Protein AF-A0A9E4W1B2-F1 (afdb_monomer_lite)

Secondary structure (DSSP, 8-state):
-HHHHHHHHHHHHTSTT----HHHHHHHTT----HHHHHHHHHHHHH-GGGGTTTGGGT--HHHHHS-HHHHHHHHHHHTT--HHHHHHHTT--HHHHHHHHHHHHHTTSB-TTSSSBPTTGGGGGSTTTT--EEEEETTEEEEE-

Radius of gyration: 14.54 Å; chains: 1; bounding box: 32×33×38 Å

pLDDT: mean 90.85, std 4.3, range [73.25, 96.31]

Foldseek 3Di:
DLVQLLVVLLVQVVPQFFLAASCQSCVLVVHDPDLVSLVVNLVVCVVPVVSCVSVCVQPDGSLQRSDDLLLLQLLVCQVVPHDNVVSCVRSVHDPVCSVSSVVSCCVSQQDPPPDSHGGVPNVSQVPRCRSHWDWDDDDSHTGTGD

Structure (mmCIF, N/CA/C/O backbone):
data_AF-A0A9E4W1B2-F1
#
_entry.id   AF-A0A9E4W1B2-F1
#
loop_
_atom_site.group_PDB
_atom_site.id
_atom_site.type_symbol
_atom_site.label_atom_id
_atom_site.label_alt_id
_atom_site.label_comp_id
_atom_site.label_asym_id
_atom_site.label_entity_id
_atom_site.label_seq_id
_atom_site.pdbx_PDB_ins_code
_atom_site.Cartn_x
_atom_site.Cartn_y
_atom_site.Cartn_z
_atom_site.occupancy
_atom_site.B_iso_or_equiv
_atom_site.auth_seq_id
_atom_site.auth_comp_id
_atom_site.auth_asym_id
_atom_site.auth_atom_id
_atom_site.pdbx_PDB_model_num
ATOM 1 N N . MET A 1 1 ? 7.958 -0.587 17.935 1.00 83.69 1 MET A N 1
ATOM 2 C CA . MET A 1 1 ? 7.883 -0.205 16.507 1.00 83.69 1 MET A CA 1
ATOM 3 C C . MET A 1 1 ? 6.728 -0.919 15.826 1.00 83.69 1 MET A C 1
ATOM 5 O O . MET A 1 1 ? 5.710 -0.280 15.626 1.00 83.69 1 MET A O 1
ATOM 9 N N . LEU A 1 2 ? 6.828 -2.226 15.538 1.00 88.81 2 LEU A N 1
ATOM 10 C CA . LEU A 1 2 ? 5.730 -2.993 14.923 1.00 88.81 2 LEU A CA 1
ATOM 11 C C . LEU A 1 2 ? 4.425 -2.900 15.735 1.00 88.81 2 LEU A C 1
ATOM 13 O O . LEU A 1 2 ? 3.384 -2.540 15.193 1.00 88.81 2 LEU A O 1
ATOM 17 N N . ASP A 1 3 ? 4.506 -3.158 17.044 1.00 90.81 3 ASP A N 1
ATOM 18 C CA . ASP A 1 3 ? 3.344 -3.138 17.942 1.00 90.81 3 ASP A CA 1
ATOM 19 C C . ASP A 1 3 ? 2.691 -1.754 18.042 1.00 90.81 3 ASP A C 1
ATOM 21 O O . ASP A 1 3 ? 1.469 -1.662 18.132 1.00 90.81 3 ASP A O 1
ATOM 25 N N . ASP A 1 4 ? 3.483 -0.679 17.969 1.00 92.44 4 ASP A N 1
ATOM 26 C CA . ASP A 1 4 ? 2.977 0.698 18.038 1.00 92.44 4 ASP A CA 1
ATOM 27 C C . ASP A 1 4 ? 2.147 1.037 16.791 1.00 92.44 4 ASP A C 1
ATOM 29 O O . ASP A 1 4 ? 1.059 1.605 16.894 1.00 92.44 4 ASP A O 1
ATOM 33 N N . VAL A 1 5 ? 2.623 0.624 15.610 1.00 95.31 5 VAL A N 1
ATOM 34 C CA . VAL A 1 5 ? 1.900 0.810 14.343 1.00 95.31 5 VAL A CA 1
ATOM 35 C C . VAL A 1 5 ? 0.629 -0.036 14.318 1.00 95.31 5 VAL A C 1
ATOM 37 O O . VAL A 1 5 ? -0.425 0.455 13.920 1.00 95.31 5 VAL A O 1
ATOM 40 N N . LEU A 1 6 ? 0.696 -1.288 14.780 1.00 94.56 6 LEU A N 1
ATOM 41 C CA . LEU A 1 6 ? -0.478 -2.160 14.870 1.00 94.56 6 LEU A CA 1
ATOM 42 C C . LEU A 1 6 ? -1.527 -1.601 15.834 1.00 94.56 6 LEU A C 1
ATOM 44 O O . LEU A 1 6 ? -2.706 -1.587 15.492 1.00 94.56 6 LEU A O 1
ATOM 48 N N . ALA A 1 7 ? -1.114 -1.096 16.999 1.00 94.56 7 ALA A N 1
ATOM 49 C CA . ALA A 1 7 ? -2.023 -0.471 17.955 1.00 94.56 7 ALA A CA 1
ATOM 50 C C . ALA A 1 7 ? -2.710 0.768 17.359 1.00 94.56 7 ALA A C 1
ATOM 52 O O . ALA A 1 7 ? -3.920 0.940 17.520 1.00 94.56 7 ALA A O 1
ATOM 53 N N . PHE A 1 8 ? -1.961 1.594 16.621 1.00 95.31 8 PHE A N 1
ATOM 54 C CA . PHE A 1 8 ? -2.519 2.739 15.907 1.00 95.31 8 PHE A CA 1
ATOM 55 C C . PHE A 1 8 ? -3.535 2.305 14.840 1.00 95.31 8 PHE A C 1
ATOM 57 O O . PHE A 1 8 ? -4.654 2.818 14.811 1.00 95.31 8 PHE A O 1
ATOM 64 N N . LEU A 1 9 ? -3.189 1.329 13.992 1.00 95.12 9 LEU A N 1
ATOM 65 C CA . LEU A 1 9 ? -4.094 0.794 12.968 1.00 95.12 9 LEU A CA 1
ATOM 66 C C . LEU A 1 9 ? -5.368 0.202 13.588 1.00 95.12 9 LEU A C 1
ATOM 68 O O . LEU A 1 9 ? -6.463 0.501 13.116 1.00 95.12 9 LEU A O 1
ATOM 72 N N . ASP A 1 10 ? -5.248 -0.560 14.677 1.00 93.88 10 ASP A N 1
ATOM 73 C CA . ASP A 1 10 ? -6.389 -1.129 15.402 1.00 93.88 10 ASP A CA 1
ATOM 74 C C . ASP A 1 10 ? -7.325 -0.041 15.949 1.00 93.88 10 ASP A C 1
ATOM 76 O O . ASP A 1 10 ? -8.543 -0.220 15.987 1.00 93.88 10 ASP A O 1
ATOM 80 N N . GLU A 1 11 ? -6.789 1.098 16.394 1.00 94.06 11 GLU A N 1
ATOM 81 C CA . GLU A 1 11 ? -7.603 2.229 16.836 1.00 94.06 11 GLU A CA 1
ATOM 82 C C . GLU A 1 11 ? -8.316 2.912 15.665 1.00 94.06 11 GLU A C 1
ATOM 84 O O . GLU A 1 11 ? -9.527 3.149 15.734 1.00 94.06 11 GLU A O 1
ATOM 89 N N . ARG A 1 12 ? -7.597 3.184 14.570 1.00 93.88 12 ARG A N 1
ATOM 90 C CA . ARG A 1 12 ? -8.164 3.803 13.362 1.00 93.88 12 ARG A CA 1
ATOM 91 C C . ARG A 1 12 ? -9.257 2.930 12.762 1.00 93.88 12 ARG A C 1
ATOM 93 O O . ARG A 1 12 ? -10.353 3.411 12.489 1.00 93.88 12 ARG A O 1
ATOM 100 N N . TRP A 1 13 ? -9.012 1.632 12.622 1.00 93.75 13 TRP A N 1
ATOM 101 C CA . TRP A 1 13 ? -9.930 0.719 11.949 1.00 93.75 13 TRP A CA 1
ATOM 102 C C . TRP A 1 13 ? -11.218 0.423 12.728 1.00 93.75 13 TRP A C 1
ATOM 104 O O . TRP A 1 13 ? -12.185 -0.020 12.107 1.00 93.75 13 TRP A O 1
ATOM 114 N N . LYS A 1 14 ? -11.315 0.783 14.015 1.00 91.31 14 LYS A N 1
ATOM 115 C CA . LYS A 1 14 ? -12.606 0.832 14.736 1.00 91.31 14 LYS A CA 1
ATOM 116 C C . LYS A 1 14 ? -13.557 1.897 14.182 1.00 91.31 14 LYS A C 1
ATOM 118 O O . LYS A 1 14 ? -14.771 1.804 14.361 1.00 91.31 14 LYS A O 1
ATOM 123 N N . LYS A 1 15 ? -13.042 2.938 13.518 1.00 91.44 15 LYS A N 1
ATOM 124 C CA . LYS A 1 15 ? -13.869 3.972 12.883 1.00 91.44 15 LYS A CA 1
ATOM 125 C C . LYS A 1 15 ? -14.430 3.417 11.564 1.00 91.44 15 LYS A C 1
ATOM 127 O O . LYS A 1 15 ? -13.645 3.012 10.707 1.00 91.44 15 LYS A O 1
ATOM 132 N N . PRO A 1 16 ? -15.756 3.411 11.325 1.00 86.88 16 PRO A N 1
ATOM 133 C CA . PRO A 1 16 ? -16.376 2.617 10.255 1.00 86.88 16 PRO A CA 1
ATOM 134 C C . PRO A 1 16 ? -15.826 2.813 8.837 1.00 86.88 16 PRO A C 1
ATOM 136 O O . PRO A 1 16 ? -15.747 1.832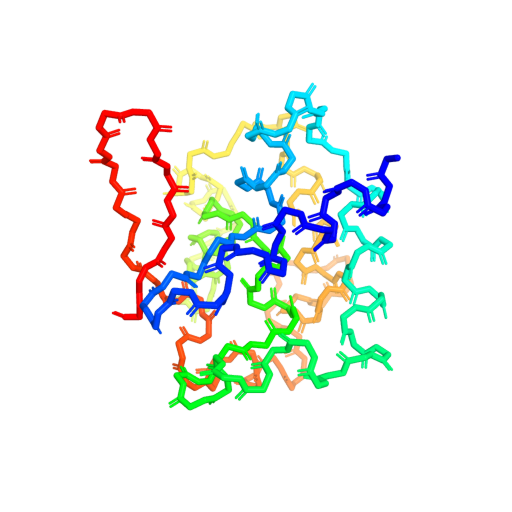 8.098 1.00 86.88 16 PRO A O 1
ATOM 139 N N . LEU A 1 17 ? -15.463 4.044 8.469 1.00 90.06 17 LEU A N 1
ATOM 140 C CA . LEU A 1 17 ? -15.012 4.421 7.120 1.00 90.06 17 LEU A CA 1
ATOM 141 C C . LEU A 1 17 ? -13.501 4.619 7.015 1.00 90.06 17 LEU A C 1
ATOM 143 O O . LEU A 1 17 ? -12.998 4.880 5.933 1.00 90.06 17 LEU A O 1
ATOM 147 N N . ASP A 1 18 ? -12.790 4.509 8.128 1.00 92.56 18 ASP A N 1
ATOM 148 C CA . ASP A 1 18 ? -11.374 4.818 8.190 1.00 92.56 18 ASP A CA 1
ATOM 149 C C . ASP A 1 18 ? -10.539 3.612 7.760 1.00 92.56 18 ASP A C 1
ATOM 151 O O . ASP A 1 18 ? -10.588 2.552 8.392 1.00 92.56 18 ASP A O 1
ATOM 155 N N . ILE A 1 19 ? -9.818 3.774 6.656 1.00 92.75 19 ILE A N 1
ATOM 156 C CA . ILE A 1 19 ? -8.950 2.774 6.037 1.00 92.75 19 ILE A CA 1
ATOM 157 C C . ILE A 1 19 ? -7.531 3.354 5.979 1.00 92.75 19 ILE A C 1
ATOM 159 O O . ILE A 1 19 ? -6.927 3.490 4.917 1.00 92.75 19 ILE A O 1
ATOM 163 N N . THR A 1 20 ? -6.989 3.744 7.134 1.00 93.94 20 THR A N 1
ATOM 164 C CA . THR A 1 20 ? -5.569 4.101 7.254 1.00 93.94 20 THR A CA 1
ATOM 165 C C . THR A 1 20 ? -4.675 2.997 6.667 1.00 93.94 20 THR A C 1
ATOM 167 O O . THR A 1 20 ? -4.841 1.823 7.011 1.00 93.94 20 THR A O 1
ATOM 170 N N . THR A 1 21 ? -3.751 3.362 5.773 1.00 94.19 21 THR A N 1
ATOM 171 C CA . THR A 1 21 ? -2.710 2.460 5.241 1.00 94.19 21 THR A CA 1
ATOM 172 C C . THR A 1 21 ? -1.540 2.334 6.211 1.00 94.19 21 THR A C 1
ATOM 174 O O . THR A 1 21 ? -1.371 3.156 7.109 1.00 94.19 21 THR A O 1
ATOM 177 N N . ILE A 1 22 ? -0.687 1.330 6.008 1.00 95.31 22 ILE A N 1
ATOM 178 C CA . ILE A 1 22 ? 0.541 1.171 6.793 1.00 95.31 22 ILE A CA 1
ATOM 179 C C . ILE A 1 22 ? 1.427 2.422 6.682 1.00 95.31 22 ILE A C 1
ATOM 181 O O . ILE A 1 22 ? 1.858 2.937 7.705 1.00 95.31 22 ILE A O 1
ATOM 185 N N . ASP A 1 23 ? 1.620 2.962 5.479 1.00 93.88 23 ASP A N 1
ATOM 186 C CA . ASP A 1 23 ? 2.373 4.207 5.242 1.00 93.88 23 ASP A CA 1
ATOM 187 C C . ASP A 1 23 ? 1.801 5.415 6.021 1.00 93.88 23 ASP A C 1
ATOM 189 O O . ASP A 1 23 ? 2.521 6.117 6.735 1.00 93.88 23 ASP A O 1
ATOM 193 N N . GLN A 1 24 ? 0.477 5.602 5.992 1.00 93.56 24 GLN A N 1
ATOM 194 C CA . GLN A 1 24 ? -0.182 6.660 6.764 1.00 93.56 24 GLN A CA 1
ATOM 195 C C . GLN A 1 24 ? 0.017 6.471 8.275 1.00 93.56 24 GLN A C 1
ATOM 197 O O . GLN A 1 24 ? 0.189 7.451 8.999 1.00 93.56 24 GLN A O 1
ATOM 202 N N . ALA A 1 25 ? 0.018 5.226 8.757 1.00 95.19 25 ALA A N 1
ATOM 203 C CA . ALA A 1 25 ? 0.267 4.918 10.160 1.00 95.19 25 ALA A CA 1
ATOM 204 C C . ALA A 1 25 ? 1.737 5.122 10.559 1.00 95.19 25 ALA A C 1
ATOM 206 O O . ALA A 1 25 ? 1.994 5.658 11.636 1.00 95.19 25 ALA A O 1
ATOM 207 N N . LEU A 1 26 ? 2.698 4.761 9.702 1.00 94.56 26 LEU A N 1
ATOM 208 C CA . LEU A 1 26 ? 4.123 5.042 9.918 1.00 94.56 26 LEU A CA 1
ATOM 209 C C . LEU A 1 26 ? 4.352 6.551 10.039 1.00 94.56 26 LEU A C 1
ATOM 211 O O . LEU A 1 26 ? 4.878 7.018 11.048 1.00 94.56 26 LEU A O 1
ATOM 215 N N . THR A 1 27 ? 3.815 7.319 9.088 1.00 92.50 27 THR A N 1
ATOM 216 C CA . THR A 1 27 ? 3.872 8.785 9.106 1.00 92.50 27 THR A CA 1
ATOM 217 C C . THR A 1 27 ? 3.248 9.364 10.380 1.00 92.50 27 THR A C 1
ATOM 219 O O . THR A 1 27 ? 3.859 10.195 11.051 1.00 92.50 27 THR A O 1
ATOM 222 N N . ALA A 1 28 ? 2.048 8.911 10.759 1.00 92.19 28 ALA A N 1
ATOM 223 C CA . ALA A 1 28 ? 1.347 9.406 11.946 1.00 92.19 28 ALA A CA 1
ATOM 224 C C . ALA A 1 28 ? 2.046 9.043 13.269 1.00 92.19 28 ALA A C 1
ATOM 226 O O . ALA A 1 28 ? 1.919 9.773 14.251 1.00 92.19 28 ALA A O 1
ATOM 227 N N . THR A 1 29 ? 2.797 7.940 13.298 1.00 93.19 29 THR A N 1
ATOM 228 C CA . THR A 1 29 ? 3.583 7.503 14.465 1.00 93.19 29 THR A CA 1
ATOM 229 C C . THR A 1 29 ? 5.003 8.077 14.482 1.00 93.19 29 THR A C 1
ATOM 231 O O . THR A 1 29 ? 5.762 7.811 15.413 1.00 93.19 29 THR A O 1
ATOM 234 N N . GLY A 1 30 ? 5.363 8.902 13.491 1.00 92.44 30 GLY A N 1
ATOM 235 C CA . GLY A 1 30 ? 6.688 9.514 13.372 1.00 92.44 30 GLY A CA 1
ATOM 236 C C . GLY A 1 30 ? 7.792 8.522 13.001 1.00 92.44 30 GLY A C 1
ATOM 237 O O . GLY A 1 30 ? 8.971 8.815 13.207 1.00 92.44 30 GLY A O 1
ATOM 238 N N . LEU A 1 31 ? 7.421 7.350 12.483 1.00 91.25 31 LEU A N 1
ATOM 239 C CA . LEU A 1 31 ? 8.352 6.361 11.961 1.00 91.25 31 LEU A CA 1
ATOM 240 C C . LEU A 1 31 ? 8.663 6.666 10.488 1.00 91.25 31 LEU A C 1
ATOM 242 O O . LEU A 1 31 ? 7.791 7.153 9.766 1.00 91.25 31 LEU A O 1
ATOM 246 N N . PRO A 1 32 ? 9.898 6.401 10.030 1.00 88.88 32 PRO A N 1
ATOM 247 C CA . PRO A 1 32 ? 10.239 6.546 8.621 1.00 88.88 32 PRO A CA 1
ATOM 248 C C . PRO A 1 32 ? 9.462 5.537 7.763 1.00 88.88 32 PRO A C 1
ATOM 250 O O . PRO A 1 32 ? 9.074 4.471 8.249 1.00 88.88 32 PRO A O 1
ATOM 253 N N . ASP A 1 33 ? 9.282 5.863 6.482 1.00 84.19 33 ASP A N 1
ATOM 254 C CA . ASP A 1 33 ? 8.802 4.900 5.490 1.00 84.19 33 ASP A CA 1
ATOM 255 C C . ASP A 1 33 ? 9.894 3.845 5.251 1.00 84.19 33 ASP A C 1
ATOM 257 O O . ASP A 1 33 ? 10.897 4.082 4.576 1.00 84.19 33 ASP A O 1
ATOM 261 N N . ASP A 1 34 ? 9.741 2.707 5.926 1.00 90.19 34 ASP A N 1
ATOM 262 C CA . ASP A 1 34 ? 10.656 1.571 5.902 1.00 90.19 34 ASP A CA 1
ATOM 263 C C . ASP A 1 34 ? 9.948 0.382 5.241 1.00 90.19 34 ASP A C 1
ATOM 265 O O . ASP A 1 34 ? 9.016 -0.208 5.796 1.00 90.19 34 ASP A O 1
ATOM 269 N N . ASP A 1 35 ? 10.413 0.021 4.045 1.00 92.69 35 ASP A N 1
ATOM 270 C CA . ASP A 1 35 ? 9.873 -1.076 3.241 1.00 92.69 35 ASP A CA 1
ATOM 271 C C . ASP A 1 35 ? 9.899 -2.436 3.946 1.00 92.69 35 ASP A C 1
ATOM 273 O O . ASP A 1 35 ? 9.015 -3.269 3.717 1.00 92.69 35 ASP A O 1
ATOM 277 N N . ASP A 1 36 ? 10.915 -2.704 4.766 1.00 93.38 36 ASP A N 1
ATOM 278 C CA . ASP A 1 36 ? 11.036 -3.984 5.454 1.00 93.38 36 ASP A CA 1
ATOM 279 C C . ASP A 1 36 ? 10.090 -4.031 6.659 1.00 93.38 36 ASP A C 1
ATOM 281 O O . ASP A 1 36 ? 9.440 -5.056 6.874 1.00 93.38 36 ASP A O 1
ATOM 285 N N . LEU A 1 37 ? 9.912 -2.921 7.382 1.00 94.31 37 LEU A N 1
ATOM 286 C CA . LEU A 1 37 ? 8.872 -2.816 8.412 1.00 94.31 37 LEU A CA 1
ATOM 287 C C . LEU A 1 37 ? 7.463 -2.909 7.804 1.00 94.31 37 LEU A C 1
ATOM 289 O O . LEU A 1 37 ? 6.604 -3.625 8.323 1.00 94.31 37 LEU A O 1
ATOM 293 N N . ARG A 1 38 ? 7.224 -2.231 6.677 1.00 95.31 38 ARG A N 1
ATOM 294 C CA . ARG A 1 38 ? 5.955 -2.279 5.937 1.00 95.31 38 ARG A CA 1
ATOM 295 C C . ARG A 1 38 ? 5.638 -3.692 5.454 1.00 95.31 38 ARG A C 1
ATOM 297 O O . ARG A 1 38 ? 4.492 -4.131 5.556 1.00 95.31 38 ARG A O 1
ATOM 304 N N . TRP A 1 39 ? 6.653 -4.440 5.021 1.00 96.12 39 TRP A N 1
ATOM 305 C CA . TRP A 1 39 ? 6.511 -5.853 4.672 1.00 96.12 39 TRP A CA 1
ATOM 306 C C . TRP A 1 39 ? 6.239 -6.750 5.889 1.00 96.12 39 TRP A C 1
ATOM 308 O O . TRP A 1 39 ? 5.364 -7.608 5.829 1.00 96.12 39 TRP A O 1
ATOM 318 N N . GLN A 1 40 ? 6.908 -6.529 7.022 1.00 96.00 40 GLN A N 1
ATOM 319 C CA . GLN A 1 40 ? 6.612 -7.271 8.257 1.00 96.00 40 GLN A CA 1
ATOM 320 C C . GLN A 1 40 ? 5.164 -7.049 8.723 1.00 96.00 40 GLN A C 1
ATOM 322 O O . GLN A 1 40 ? 4.491 -7.990 9.146 1.00 96.00 40 GLN A O 1
ATOM 327 N N . LEU A 1 41 ? 4.658 -5.816 8.612 1.00 95.88 41 LEU A N 1
ATOM 328 C CA . LEU A 1 41 ? 3.255 -5.495 8.892 1.00 95.88 41 LEU A CA 1
ATOM 329 C C . LEU A 1 41 ? 2.311 -6.204 7.916 1.00 95.88 41 LEU A C 1
ATOM 331 O O . LEU A 1 41 ? 1.295 -6.747 8.348 1.00 95.88 41 LEU A O 1
ATOM 335 N N . HIS A 1 42 ? 2.655 -6.255 6.627 1.00 95.44 42 HIS A N 1
ATOM 336 C CA . HIS A 1 42 ? 1.907 -7.019 5.629 1.00 95.44 42 HIS A CA 1
ATOM 337 C C . HIS A 1 42 ? 1.788 -8.502 6.010 1.00 95.44 42 HIS A C 1
ATOM 339 O O . HIS A 1 42 ? 0.678 -9.023 6.109 1.00 95.44 42 HIS A O 1
ATOM 345 N N . GLU A 1 43 ? 2.912 -9.166 6.296 1.00 96.31 43 GLU A N 1
ATOM 346 C CA . GLU A 1 43 ? 2.938 -10.581 6.693 1.00 96.31 43 GLU A CA 1
ATOM 347 C C . GLU A 1 43 ? 2.147 -10.828 7.986 1.00 96.31 43 GLU A C 1
ATOM 349 O O . GLU A 1 43 ? 1.446 -11.839 8.121 1.00 96.31 43 GLU A O 1
ATOM 354 N N . HIS A 1 44 ? 2.207 -9.880 8.927 1.00 95.62 44 HIS A N 1
ATOM 355 C CA . HIS A 1 44 ? 1.404 -9.931 10.141 1.00 95.62 44 HIS A CA 1
ATOM 356 C C . HIS A 1 44 ? -0.097 -9.876 9.833 1.00 95.62 44 HIS A C 1
ATOM 358 O O . HIS A 1 44 ? -0.858 -10.653 10.410 1.00 95.62 44 HIS A O 1
ATOM 364 N N . LEU A 1 45 ? -0.540 -8.990 8.938 1.00 94.50 45 LEU A N 1
ATOM 365 C CA . LEU A 1 45 ? -1.951 -8.854 8.563 1.00 94.50 45 LEU A CA 1
ATOM 366 C C . LEU A 1 45 ? -2.467 -10.070 7.784 1.00 94.50 45 LEU A C 1
ATOM 368 O O . LEU A 1 45 ? -3.566 -10.539 8.073 1.00 94.50 45 LEU A O 1
ATOM 372 N N . GLU A 1 46 ? -1.670 -10.622 6.867 1.00 93.38 46 GLU A N 1
ATOM 373 C CA . GLU A 1 46 ? -1.991 -11.870 6.155 1.00 93.38 46 GLU A CA 1
ATOM 374 C C . GLU A 1 46 ? -2.149 -13.051 7.126 1.00 93.38 46 GLU A C 1
ATOM 376 O O . GLU A 1 46 ? -3.074 -13.853 7.005 1.00 93.38 46 GLU A O 1
ATOM 381 N N . SER A 1 47 ? -1.297 -13.123 8.153 1.00 95.81 47 SER A N 1
ATOM 382 C CA . SER A 1 47 ? -1.378 -14.158 9.194 1.00 95.81 47 SER A CA 1
ATOM 383 C C . SER A 1 47 ? -2.523 -13.932 10.192 1.00 95.81 47 SER A C 1
ATOM 385 O O . SER A 1 47 ? -2.894 -14.847 10.927 1.00 95.81 47 SER A O 1
ATOM 387 N N . ASN A 1 48 ? -3.087 -12.720 10.240 1.00 93.88 48 ASN A N 1
ATOM 388 C CA . ASN A 1 48 ? -4.110 -12.308 11.203 1.00 93.88 48 ASN A CA 1
ATOM 389 C C . ASN A 1 48 ? -5.276 -11.572 10.509 1.00 93.88 48 ASN A C 1
ATOM 391 O O . ASN A 1 48 ? -5.582 -10.427 10.865 1.00 93.88 48 ASN A O 1
ATOM 395 N N . PRO A 1 49 ? -5.992 -12.219 9.566 1.00 88.19 49 PRO A N 1
ATOM 396 C CA . PRO A 1 49 ? -7.003 -11.556 8.734 1.00 88.19 49 PRO A CA 1
ATOM 397 C C . PRO A 1 49 ? -8.171 -10.968 9.543 1.00 88.19 49 PRO A C 1
ATOM 399 O O . PRO A 1 49 ? -8.837 -10.035 9.096 1.00 88.19 49 PRO A O 1
ATOM 402 N N . GLY A 1 50 ? -8.395 -11.458 10.770 1.00 89.00 50 GLY A N 1
ATOM 403 C CA . GLY A 1 50 ? -9.396 -10.922 11.695 1.00 89.00 50 GLY A CA 1
ATOM 404 C C . GLY A 1 50 ? -9.209 -9.437 12.034 1.00 89.00 50 GLY A C 1
ATOM 405 O O . GLY A 1 50 ? -10.196 -8.763 12.319 1.00 89.00 50 GLY A O 1
ATOM 406 N N . ARG A 1 51 ? -7.986 -8.895 11.932 1.00 89.62 51 ARG A N 1
ATOM 407 C CA . ARG A 1 51 ? -7.710 -7.461 12.149 1.00 89.62 51 ARG A CA 1
ATOM 408 C C . ARG A 1 51 ? -8.383 -6.557 11.113 1.00 89.62 51 ARG A C 1
ATOM 410 O O . ARG A 1 51 ? -8.734 -5.424 11.420 1.00 89.62 51 ARG A O 1
ATOM 417 N N . LEU A 1 52 ? -8.609 -7.068 9.902 1.00 88.12 52 LEU A N 1
ATOM 418 C CA . LEU A 1 52 ? -9.284 -6.349 8.820 1.00 88.12 52 LEU A CA 1
ATOM 419 C C . LEU A 1 52 ? -10.775 -6.692 8.716 1.00 88.12 52 LEU A C 1
ATOM 421 O O . LEU A 1 52 ? -11.437 -6.188 7.813 1.00 88.12 52 LEU A O 1
ATOM 425 N N . ALA A 1 53 ? -11.333 -7.518 9.609 1.00 84.44 53 ALA A N 1
ATOM 426 C CA . ALA A 1 53 ? -12.673 -8.092 9.448 1.00 84.44 53 ALA A CA 1
ATOM 427 C C . ALA A 1 53 ? -13.770 -7.043 9.182 1.00 84.44 53 ALA A C 1
ATOM 429 O O . ALA A 1 53 ? -14.610 -7.231 8.303 1.00 84.44 53 ALA A O 1
ATOM 430 N N . GLU A 1 54 ? -13.737 -5.899 9.872 1.00 83.38 54 GLU A N 1
ATOM 431 C CA . GLU A 1 54 ? -14.712 -4.819 9.655 1.00 83.38 54 GLU A CA 1
ATOM 432 C C . GLU A 1 54 ? -14.530 -4.082 8.319 1.00 83.38 54 GLU A C 1
ATOM 434 O O . GLU A 1 54 ? -15.455 -3.427 7.832 1.00 83.38 54 GLU A O 1
ATOM 439 N N . LYS A 1 55 ? -13.341 -4.184 7.718 1.00 86.81 55 LYS A N 1
ATOM 440 C CA . LYS A 1 55 ? -12.956 -3.538 6.457 1.00 86.81 55 LYS A CA 1
ATOM 441 C C . LYS A 1 55 ? -13.130 -4.449 5.247 1.00 86.81 55 LYS A C 1
ATOM 443 O O . LYS A 1 55 ? -13.316 -3.949 4.140 1.00 86.81 55 LYS A O 1
ATOM 448 N N . VAL A 1 56 ? -13.181 -5.765 5.455 1.00 82.00 56 VAL A N 1
ATOM 449 C CA . VAL A 1 56 ? -13.450 -6.763 4.404 1.00 82.00 56 VAL A CA 1
ATOM 450 C C . VAL A 1 56 ? -14.787 -6.511 3.699 1.00 82.00 56 VAL A C 1
ATOM 452 O O . VAL A 1 56 ? -14.910 -6.810 2.517 1.00 82.00 56 VAL A O 1
ATOM 455 N N . ARG A 1 57 ? -15.776 -5.882 4.353 1.00 80.56 57 ARG A N 1
ATOM 456 C CA . ARG A 1 57 ? -17.040 -5.486 3.691 1.00 80.56 57 ARG A CA 1
ATOM 457 C C . ARG A 1 57 ? -16.856 -4.483 2.545 1.00 80.56 57 ARG A C 1
ATOM 459 O O . ARG A 1 57 ? -17.731 -4.368 1.697 1.00 80.56 57 ARG A O 1
ATOM 466 N N . PHE A 1 58 ? -15.739 -3.758 2.541 1.00 84.06 58 PHE A N 1
ATOM 467 C CA . PHE A 1 58 ? -15.318 -2.882 1.449 1.00 84.06 58 PHE A CA 1
ATOM 468 C C . PHE A 1 58 ? -14.305 -3.579 0.521 1.00 84.06 58 PHE A C 1
ATOM 470 O O . PHE A 1 58 ? -13.821 -2.980 -0.425 1.00 84.06 58 PHE A O 1
ATOM 477 N N . GLY A 1 59 ? -13.968 -4.843 0.789 1.00 84.56 59 GLY A N 1
ATOM 478 C CA . GLY A 1 59 ? -12.932 -5.616 0.104 1.00 84.56 59 GLY A CA 1
ATOM 479 C C . GLY A 1 59 ? -11.514 -5.107 0.352 1.00 84.56 59 GLY A C 1
ATOM 480 O O . GLY A 1 59 ? -10.656 -5.202 -0.517 1.00 84.56 59 GLY A O 1
ATOM 481 N N . VAL A 1 60 ? -11.258 -4.546 1.536 1.00 89.56 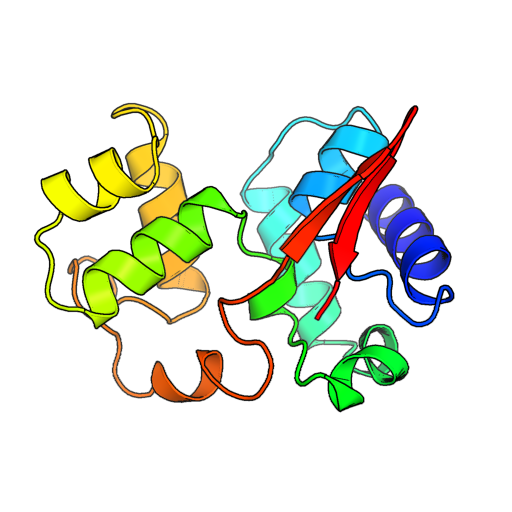60 VAL A N 1
ATOM 482 C CA . VAL A 1 60 ? -9.895 -4.215 1.966 1.00 89.56 60 VAL A CA 1
ATOM 483 C C . VAL A 1 60 ? -9.136 -5.503 2.284 1.00 89.56 60 VAL A C 1
ATOM 485 O O . VAL A 1 60 ? -9.595 -6.306 3.095 1.00 89.56 60 VAL A O 1
ATOM 488 N N . SER A 1 61 ? -7.956 -5.663 1.686 1.00 91.12 61 SER A N 1
ATOM 489 C CA . SER A 1 61 ? -7.006 -6.747 1.972 1.00 91.12 61 SER A CA 1
ATOM 490 C C . SER A 1 61 ? -5.722 -6.219 2.627 1.00 91.12 61 SER A C 1
ATOM 492 O O . SER A 1 61 ? -5.494 -5.005 2.657 1.00 91.12 61 SER A O 1
ATOM 494 N N . ALA A 1 62 ? -4.847 -7.107 3.117 1.00 93.00 62 ALA A N 1
ATOM 495 C CA . ALA A 1 62 ? -3.541 -6.681 3.624 1.00 93.00 62 ALA A CA 1
ATOM 496 C C . ALA A 1 62 ? -2.717 -6.014 2.515 1.00 93.00 62 ALA A C 1
ATOM 498 O O . ALA A 1 62 ? -2.159 -4.938 2.726 1.00 93.00 62 ALA A O 1
ATOM 499 N N . ALA A 1 63 ? -2.711 -6.592 1.309 1.00 91.94 63 ALA A N 1
ATOM 500 C CA . ALA A 1 63 ? -2.081 -5.998 0.129 1.00 91.94 63 ALA A CA 1
ATOM 501 C C . ALA A 1 63 ? -2.561 -4.559 -0.109 1.00 91.94 63 ALA A C 1
ATOM 503 O O . ALA A 1 63 ? -1.765 -3.638 -0.295 1.00 91.94 63 ALA A O 1
ATOM 504 N N . THR A 1 64 ? -3.870 -4.351 -0.005 1.00 90.25 64 THR A N 1
ATOM 505 C CA . THR A 1 64 ? -4.500 -3.054 -0.202 1.00 90.25 64 THR A CA 1
ATOM 506 C C . THR A 1 64 ? -4.018 -1.980 0.781 1.00 90.25 64 THR A C 1
ATOM 508 O O . THR A 1 64 ? -3.820 -0.831 0.383 1.00 90.25 64 THR A O 1
ATOM 511 N N . VAL A 1 65 ? -3.837 -2.312 2.062 1.00 93.50 65 VAL A N 1
ATOM 512 C CA . VAL A 1 65 ? -3.366 -1.345 3.077 1.00 93.50 65 VAL A CA 1
ATOM 513 C C . VAL A 1 65 ? -1.844 -1.241 3.154 1.00 93.50 65 VAL A C 1
ATOM 515 O O . VAL A 1 65 ? -1.339 -0.313 3.779 1.00 93.50 65 VAL A O 1
ATOM 518 N N . THR A 1 66 ? -1.118 -2.155 2.511 1.00 95.31 66 THR A N 1
ATOM 519 C CA . THR A 1 66 ? 0.353 -2.139 2.450 1.00 95.31 66 THR A CA 1
ATOM 520 C C . THR A 1 66 ? 0.864 -1.146 1.415 1.00 95.31 66 THR A C 1
ATOM 522 O O . THR A 1 66 ? 1.840 -0.440 1.669 1.00 95.31 66 THR A O 1
ATOM 525 N N . LEU A 1 67 ? 0.195 -1.069 0.262 1.00 94.06 67 LEU A N 1
ATOM 526 C CA . LEU A 1 67 ? 0.598 -0.163 -0.808 1.00 94.06 67 LEU A CA 1
ATOM 527 C C . LEU A 1 67 ? 0.371 1.302 -0.423 1.00 94.06 67 LEU A C 1
ATOM 529 O O . LEU A 1 67 ? -0.711 1.668 0.058 1.00 94.06 67 LEU A O 1
ATOM 533 N N . THR A 1 68 ? 1.356 2.149 -0.722 1.00 92.81 68 THR A N 1
ATOM 534 C CA . THR A 1 68 ? 1.178 3.604 -0.687 1.00 92.81 68 THR A CA 1
ATOM 535 C C . THR A 1 68 ? 0.207 4.042 -1.784 1.00 92.81 68 THR A C 1
ATOM 537 O O . THR A 1 68 ? -0.106 3.306 -2.727 1.00 92.81 68 THR A O 1
ATOM 540 N N . ASN A 1 69 ? -0.289 5.275 -1.690 1.00 90.38 69 ASN A N 1
ATOM 541 C CA . ASN A 1 69 ? -1.142 5.825 -2.742 1.00 90.38 69 ASN A CA 1
ATOM 542 C C . ASN A 1 69 ? -0.407 5.936 -4.084 1.00 90.38 69 ASN A C 1
ATOM 544 O O . ASN A 1 69 ? -0.997 5.646 -5.124 1.00 90.38 69 ASN A O 1
ATOM 548 N N . GLN A 1 70 ? 0.872 6.312 -4.069 1.00 93.38 70 GLN A N 1
ATOM 549 C CA . GLN A 1 70 ? 1.673 6.415 -5.287 1.00 93.38 70 GLN A CA 1
ATOM 550 C C . GLN A 1 70 ? 1.896 5.034 -5.915 1.00 93.38 70 GLN A C 1
ATOM 552 O O . GLN A 1 70 ? 1.693 4.861 -7.114 1.00 93.38 70 GLN A O 1
ATOM 557 N N . GLU A 1 71 ? 2.194 4.008 -5.116 1.00 94.94 71 GLU A N 1
ATOM 558 C CA . GLU A 1 71 ? 2.324 2.635 -5.619 1.00 94.94 71 GL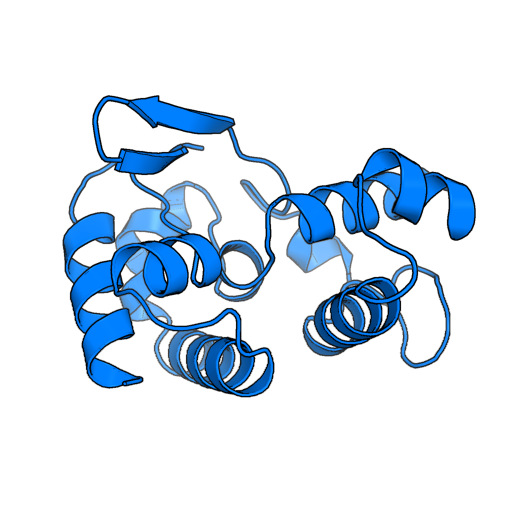U A CA 1
ATOM 559 C C . GLU A 1 71 ? 1.015 2.114 -6.229 1.00 94.94 71 GLU A C 1
ATOM 561 O O . GLU A 1 71 ? 1.035 1.475 -7.282 1.00 94.94 71 GLU A O 1
ATOM 566 N N . LYS A 1 72 ? -0.140 2.431 -5.626 1.00 93.38 72 LYS A N 1
ATOM 567 C CA . LYS A 1 72 ? -1.458 2.115 -6.208 1.00 93.38 72 LYS A CA 1
ATOM 568 C C . LYS A 1 72 ? -1.671 2.814 -7.550 1.00 93.38 72 LYS A C 1
ATOM 570 O O . LYS A 1 72 ? -2.174 2.189 -8.486 1.00 93.38 72 LYS A O 1
ATOM 575 N N . LEU A 1 73 ? -1.285 4.087 -7.667 1.00 93.31 73 LEU A N 1
ATOM 576 C CA . LEU A 1 73 ? -1.367 4.845 -8.921 1.00 93.31 73 LEU A CA 1
ATOM 577 C C . LEU A 1 73 ? -0.460 4.251 -10.004 1.00 93.31 73 LEU A C 1
ATOM 579 O O . LEU A 1 73 ? -0.924 4.056 -11.130 1.00 93.31 73 LEU A O 1
ATOM 583 N N . ALA A 1 74 ? 0.779 3.899 -9.657 1.00 93.88 74 ALA A N 1
ATOM 584 C CA . ALA A 1 74 ? 1.716 3.236 -10.561 1.00 93.88 74 ALA A CA 1
ATOM 585 C C . ALA A 1 74 ? 1.169 1.876 -11.019 1.00 93.88 74 ALA A C 1
ATOM 587 O O . ALA A 1 74 ? 1.110 1.595 -12.216 1.00 93.88 74 ALA A O 1
ATOM 588 N N . GLY A 1 75 ? 0.679 1.062 -10.080 1.00 92.69 75 GLY A N 1
ATOM 589 C CA . GLY A 1 75 ? 0.025 -0.212 -10.369 1.00 92.69 75 GLY A CA 1
ATOM 590 C C . GLY A 1 75 ? -1.160 -0.056 -11.324 1.00 92.69 75 GLY A C 1
ATOM 591 O O . GLY A 1 75 ? -1.252 -0.765 -12.324 1.00 92.69 75 GLY A O 1
ATOM 592 N N . ARG A 1 76 ? -2.035 0.929 -11.085 1.00 93.06 76 ARG A N 1
ATOM 593 C CA . ARG A 1 76 ? -3.184 1.210 -11.959 1.00 93.06 76 ARG A CA 1
ATOM 594 C C . ARG A 1 76 ? -2.753 1.629 -13.361 1.00 93.06 76 ARG A C 1
ATOM 596 O O . ARG A 1 76 ? -3.325 1.147 -14.336 1.00 93.06 76 ARG A O 1
ATOM 603 N N . ALA A 1 77 ? -1.768 2.519 -13.472 1.00 92.88 77 ALA A N 1
ATOM 604 C CA . ALA A 1 77 ? -1.230 2.952 -14.759 1.00 92.88 77 ALA A CA 1
ATOM 605 C C . ALA A 1 77 ? -0.789 1.753 -15.613 1.00 92.88 77 ALA A C 1
ATOM 607 O O . ALA A 1 77 ? -1.097 1.693 -16.803 1.00 92.88 77 ALA A O 1
ATOM 608 N N . LEU A 1 78 ? -0.158 0.760 -14.992 1.00 91.25 78 LEU A N 1
ATOM 609 C CA . LEU A 1 78 ? 0.338 -0.429 -15.682 1.00 91.25 78 LEU A CA 1
ATOM 610 C C . LEU A 1 78 ? -0.743 -1.392 -16.113 1.00 91.25 78 LEU A C 1
ATOM 612 O O . LEU A 1 78 ? -0.686 -1.925 -17.217 1.00 91.25 78 LEU A O 1
ATOM 616 N N . LEU A 1 79 ? -1.744 -1.597 -15.263 1.00 91.06 79 LEU A N 1
ATOM 617 C CA . LEU A 1 79 ? -2.906 -2.406 -15.618 1.00 91.06 79 LEU A CA 1
ATOM 618 C C . LEU A 1 79 ? -3.669 -1.806 -16.805 1.00 91.06 79 LEU A C 1
ATOM 620 O O . LEU A 1 79 ? -4.283 -2.534 -17.578 1.00 91.06 79 LEU A O 1
ATOM 624 N N . LEU A 1 80 ? -3.579 -0.486 -16.988 1.00 90.94 80 LEU A N 1
ATOM 625 C CA . LEU A 1 80 ? -4.107 0.224 -18.154 1.00 90.94 80 LEU A CA 1
ATOM 626 C C . LEU A 1 80 ? -3.178 0.170 -19.382 1.00 90.94 80 LEU A C 1
ATOM 628 O O . LEU A 1 80 ? -3.479 0.797 -20.396 1.00 90.94 80 LEU A O 1
ATOM 632 N N . GLY A 1 81 ? -2.067 -0.567 -19.313 1.00 90.06 81 GLY A N 1
ATOM 633 C CA . GLY A 1 81 ? -1.135 -0.771 -20.421 1.00 90.06 81 GLY A CA 1
ATOM 634 C C . GLY A 1 81 ? -0.122 0.355 -20.633 1.00 90.06 81 GLY A C 1
ATOM 635 O O . GLY A 1 81 ? 0.502 0.398 -21.693 1.00 90.06 81 GLY A O 1
ATOM 636 N N . ARG A 1 82 ? 0.049 1.267 -19.667 1.00 91.50 82 ARG A N 1
ATOM 637 C CA . ARG A 1 82 ? 1.074 2.320 -19.747 1.00 91.50 82 ARG A CA 1
ATOM 638 C C . ARG A 1 82 ? 2.476 1.737 -19.579 1.00 91.50 82 ARG A C 1
ATOM 640 O O . ARG A 1 82 ? 2.663 0.725 -18.905 1.00 91.50 82 ARG A O 1
ATOM 647 N N . GLY A 1 83 ? 3.459 2.393 -20.192 1.00 91.44 83 GLY A N 1
ATOM 648 C CA . GLY A 1 83 ? 4.871 2.029 -20.049 1.00 91.44 83 GLY A CA 1
ATOM 649 C C . GLY A 1 83 ? 5.421 2.328 -18.651 1.00 91.44 83 GLY A C 1
ATOM 650 O O . GLY A 1 83 ? 4.785 3.015 -17.854 1.00 91.44 83 GLY A O 1
ATOM 651 N N . GLU A 1 84 ? 6.628 1.835 -18.361 1.00 91.81 84 GLU A N 1
ATOM 652 C CA . GLU A 1 84 ? 7.278 2.006 -17.052 1.00 91.81 84 GLU A CA 1
ATOM 653 C C . GLU A 1 84 ? 7.464 3.475 -16.664 1.00 91.81 84 GLU A C 1
ATOM 655 O O . GLU A 1 84 ? 6.988 3.889 -15.608 1.00 91.81 84 GLU A O 1
ATOM 660 N N . ASP A 1 85 ? 8.092 4.263 -17.539 1.00 92.25 85 ASP A N 1
ATOM 661 C CA . ASP A 1 85 ? 8.339 5.685 -17.288 1.00 92.25 85 ASP A CA 1
ATOM 662 C C . ASP A 1 85 ? 7.035 6.469 -17.123 1.00 92.25 85 ASP A C 1
ATOM 664 O O . ASP A 1 85 ? 6.902 7.270 -16.205 1.00 92.25 85 ASP A O 1
ATOM 668 N N . GLU A 1 86 ? 6.031 6.180 -17.954 1.00 94.31 86 GLU A N 1
ATOM 669 C CA . GLU A 1 86 ? 4.729 6.839 -17.859 1.00 94.31 86 GLU A CA 1
ATOM 670 C C . GLU A 1 86 ? 4.008 6.493 -16.548 1.00 94.31 86 GLU A C 1
ATOM 672 O O . GLU A 1 86 ? 3.368 7.353 -15.947 1.00 94.31 86 GLU A O 1
ATOM 677 N N . ALA A 1 87 ? 4.104 5.243 -16.085 1.00 93.75 87 ALA A N 1
ATOM 678 C CA . ALA A 1 87 ? 3.518 4.823 -14.818 1.00 93.75 87 ALA A CA 1
ATOM 679 C C . ALA A 1 87 ? 4.213 5.476 -13.615 1.00 93.75 87 ALA A C 1
ATOM 681 O O . ALA A 1 87 ? 3.520 5.911 -12.694 1.00 93.75 87 ALA A O 1
ATOM 682 N N . ARG A 1 88 ? 5.550 5.578 -13.638 1.00 94.94 88 ARG A N 1
ATOM 683 C CA . ARG A 1 88 ? 6.331 6.302 -12.624 1.00 94.94 88 ARG A CA 1
ATOM 684 C C . ARG A 1 88 ? 5.914 7.770 -12.570 1.00 94.94 88 ARG A C 1
ATOM 686 O O . ARG A 1 88 ? 5.566 8.266 -11.501 1.00 94.94 88 ARG A O 1
ATOM 693 N N . ASP A 1 89 ? 5.907 8.435 -13.723 1.00 95.00 89 ASP A N 1
ATOM 694 C CA . ASP A 1 89 ? 5.603 9.862 -13.823 1.00 95.00 89 ASP A CA 1
ATOM 695 C C . ASP A 1 89 ? 4.143 10.144 -13.429 1.00 95.00 89 ASP A C 1
ATOM 697 O O . ASP A 1 89 ? 3.869 11.107 -12.717 1.00 95.00 89 ASP A O 1
ATOM 701 N N . HIS A 1 90 ? 3.198 9.274 -13.813 1.00 93.62 90 HIS A N 1
ATOM 702 C CA . HIS A 1 90 ? 1.791 9.379 -13.403 1.00 93.62 90 HIS A CA 1
ATOM 703 C C . HIS A 1 90 ? 1.590 9.236 -11.889 1.00 93.62 90 HIS A C 1
ATOM 705 O O . HIS A 1 90 ? 0.668 9.832 -11.334 1.00 93.62 90 HIS A O 1
ATOM 711 N N . ALA A 1 91 ? 2.412 8.414 -11.241 1.00 94.38 91 ALA A N 1
ATOM 712 C CA . ALA A 1 91 ? 2.380 8.196 -9.802 1.00 94.38 91 ALA A CA 1
ATOM 713 C C . ALA A 1 91 ? 3.177 9.240 -9.009 1.00 94.38 91 ALA A C 1
ATOM 715 O O . ALA A 1 91 ? 3.156 9.193 -7.780 1.00 94.38 91 ALA A O 1
ATOM 716 N N . GLU A 1 92 ? 3.870 10.155 -9.696 1.00 96.12 92 GLU A N 1
ATOM 717 C CA . GLU A 1 92 ? 4.744 11.165 -9.094 1.00 96.12 92 GLU A CA 1
ATOM 718 C C . GLU A 1 92 ? 5.842 10.544 -8.207 1.00 96.12 92 GLU A C 1
ATOM 720 O O . GLU A 1 92 ? 6.210 11.108 -7.179 1.00 96.12 92 GLU A O 1
ATOM 725 N N . ILE A 1 93 ? 6.352 9.365 -8.584 1.00 94.38 93 ILE A N 1
ATOM 726 C CA . ILE A 1 93 ? 7.430 8.676 -7.857 1.00 94.38 93 ILE A CA 1
ATOM 727 C C . ILE A 1 93 ? 8.779 9.118 -8.424 1.00 94.38 93 ILE A C 1
ATOM 729 O O . ILE A 1 93 ? 8.977 9.114 -9.642 1.00 94.38 93 ILE A O 1
ATOM 733 N N . SER A 1 94 ? 9.726 9.479 -7.558 1.00 93.94 94 SER A N 1
ATOM 734 C CA . SER A 1 94 ? 11.067 9.860 -8.006 1.00 93.94 94 SER A CA 1
ATOM 735 C C . SER A 1 94 ? 11.831 8.669 -8.617 1.00 93.94 94 SER A C 1
ATOM 737 O O . SER A 1 94 ? 11.560 7.509 -8.285 1.00 93.94 94 SER A O 1
ATOM 739 N N . PRO A 1 95 ? 12.813 8.902 -9.508 1.00 91.81 95 PRO A N 1
ATOM 740 C CA . PRO A 1 95 ? 13.683 7.834 -10.002 1.00 91.81 95 PRO A CA 1
ATOM 741 C C . PRO A 1 95 ? 14.373 7.037 -8.884 1.00 91.81 95 PRO A C 1
ATOM 743 O O . PRO A 1 95 ? 14.568 5.829 -9.029 1.00 91.81 95 PRO A O 1
ATOM 746 N N . GLU A 1 96 ? 14.720 7.694 -7.776 1.00 91.50 96 GLU A N 1
ATOM 747 C CA . GLU A 1 96 ? 15.377 7.099 -6.613 1.00 91.50 96 GLU A CA 1
ATOM 748 C C . GLU A 1 96 ? 14.448 6.152 -5.838 1.00 91.50 96 GLU A C 1
ATOM 750 O O . GLU A 1 96 ? 14.864 5.065 -5.436 1.00 91.50 96 GLU A O 1
ATOM 755 N N . GLU A 1 97 ? 13.179 6.529 -5.672 1.00 92.00 97 GLU A N 1
ATOM 756 C CA . GLU A 1 97 ? 12.161 5.735 -4.965 1.00 92.00 97 GLU A CA 1
ATOM 757 C C . GLU A 1 97 ? 11.556 4.641 -5.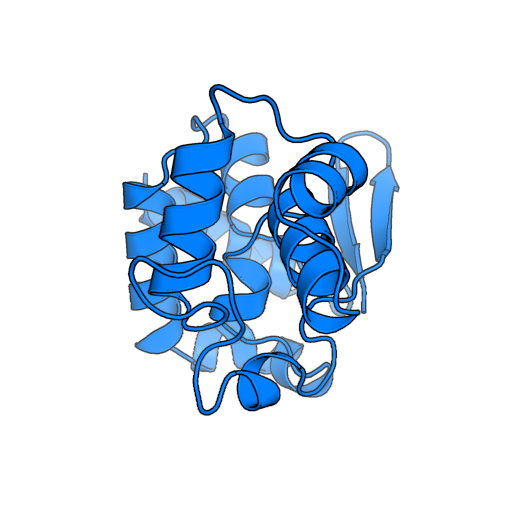850 1.00 92.00 97 GLU A C 1
ATOM 759 O O . GLU A 1 97 ? 10.970 3.672 -5.358 1.00 92.00 97 GLU A O 1
ATOM 764 N N . TRP A 1 98 ? 11.717 4.751 -7.170 1.00 92.00 98 TRP A N 1
ATOM 765 C CA . TRP A 1 98 ? 11.081 3.838 -8.109 1.00 92.00 98 TRP A CA 1
ATOM 766 C C . TRP A 1 98 ? 11.441 2.377 -7.847 1.00 92.00 98 TRP A C 1
ATOM 768 O O . TRP A 1 98 ? 10.565 1.515 -7.833 1.00 92.00 98 TRP A O 1
ATOM 778 N N . GLY A 1 99 ? 12.715 2.087 -7.571 1.00 91.94 99 GLY A N 1
ATOM 779 C CA . GLY A 1 99 ? 13.174 0.727 -7.277 1.00 91.94 99 GLY A CA 1
ATOM 780 C C . GLY A 1 99 ? 12.450 0.079 -6.089 1.00 91.94 99 GLY A C 1
ATOM 781 O O . GLY A 1 99 ? 12.099 -1.102 -6.162 1.00 91.94 99 GLY A O 1
ATOM 782 N N . ALA A 1 100 ? 12.182 0.855 -5.036 1.00 92.06 100 ALA A N 1
ATOM 783 C CA . ALA A 1 100 ? 11.436 0.420 -3.856 1.00 92.06 100 ALA A CA 1
ATOM 784 C C . ALA A 1 100 ? 9.974 0.103 -4.207 1.00 92.06 100 ALA A C 1
ATOM 786 O O . ALA A 1 100 ? 9.506 -1.014 -3.970 1.00 92.06 100 ALA A O 1
ATOM 787 N N . ALA A 1 101 ? 9.301 1.015 -4.917 1.00 93.56 101 ALA A N 1
ATOM 788 C CA . ALA A 1 101 ? 7.933 0.806 -5.390 1.00 93.56 101 ALA A CA 1
ATOM 789 C C . ALA A 1 101 ? 7.810 -0.468 -6.249 1.00 93.56 101 ALA A C 1
ATOM 791 O O . ALA A 1 101 ? 6.901 -1.281 -6.050 1.00 93.56 101 ALA A O 1
ATOM 792 N N . LYS A 1 102 ? 8.764 -0.707 -7.164 1.00 92.69 102 LYS A N 1
ATOM 793 C CA . LYS A 1 102 ? 8.783 -1.926 -7.992 1.00 92.69 102 LYS A CA 1
ATOM 794 C C . LYS A 1 102 ? 8.888 -3.192 -7.153 1.00 92.69 102 LYS A C 1
ATOM 796 O O . LYS A 1 102 ? 8.186 -4.176 -7.407 1.00 92.69 102 LYS A O 1
ATOM 801 N N . LYS A 1 103 ? 9.773 -3.168 -6.159 1.00 93.19 103 LYS A N 1
ATOM 802 C CA . LYS A 1 103 ? 9.997 -4.283 -5.243 1.00 93.19 103 LYS A CA 1
ATOM 803 C C . LYS A 1 103 ? 8.732 -4.582 -4.442 1.00 93.19 103 LYS A C 1
ATOM 805 O O . LYS A 1 103 ? 8.339 -5.745 -4.379 1.00 93.19 103 LYS A O 1
ATOM 810 N N . MET A 1 104 ? 8.062 -3.565 -3.901 1.00 94.81 104 MET A N 1
ATOM 811 C CA . MET A 1 104 ? 6.827 -3.742 -3.133 1.00 94.81 104 MET A CA 1
ATOM 812 C C . MET A 1 104 ? 5.678 -4.288 -3.997 1.00 94.81 104 MET A C 1
ATOM 814 O O . MET A 1 104 ? 5.051 -5.286 -3.637 1.00 94.81 104 MET A O 1
ATOM 818 N N . LEU A 1 105 ? 5.458 -3.717 -5.187 1.00 94.62 105 LEU A N 1
ATOM 819 C CA . LEU A 1 105 ? 4.426 -4.177 -6.129 1.00 94.62 105 LEU A CA 1
ATOM 820 C C . LEU A 1 105 ? 4.662 -5.620 -6.608 1.00 94.62 105 LEU A C 1
ATOM 822 O O . LEU A 1 105 ? 3.707 -6.373 -6.810 1.00 94.62 105 LEU A O 1
ATOM 826 N N . SER A 1 106 ? 5.927 -6.023 -6.747 1.00 94.25 106 SER A N 1
ATOM 827 C CA . SER A 1 106 ? 6.298 -7.408 -7.063 1.00 94.25 106 SER A CA 1
ATOM 828 C C . SER A 1 106 ? 6.080 -8.343 -5.871 1.00 94.25 106 SER A C 1
ATOM 830 O O . SER A 1 106 ? 5.516 -9.422 -6.037 1.00 94.25 106 SER A O 1
ATOM 832 N N . ARG A 1 107 ? 6.471 -7.929 -4.655 1.00 93.94 107 ARG A N 1
ATOM 833 C CA . ARG A 1 107 ? 6.286 -8.708 -3.414 1.00 93.94 107 ARG A CA 1
ATOM 834 C C . ARG A 1 107 ? 4.810 -9.008 -3.135 1.00 93.94 107 ARG A C 1
ATOM 836 O O . ARG A 1 107 ? 4.472 -10.135 -2.794 1.00 93.94 107 ARG A O 1
ATOM 843 N N . ILE A 1 108 ? 3.933 -8.028 -3.347 1.00 92.88 108 ILE A N 1
ATOM 844 C CA . ILE A 1 108 ? 2.474 -8.177 -3.195 1.00 92.88 108 ILE A CA 1
ATOM 845 C C . ILE A 1 108 ? 1.850 -9.014 -4.331 1.00 92.88 108 ILE A C 1
ATOM 847 O O . ILE A 1 108 ? 0.715 -9.486 -4.230 1.00 92.88 108 ILE A O 1
ATOM 851 N N . GLY A 1 109 ? 2.599 -9.259 -5.408 1.00 93.75 109 GLY A N 1
ATOM 852 C CA . GLY A 1 109 ? 2.153 -10.058 -6.544 1.00 93.75 109 GLY A CA 1
ATOM 853 C C . GLY A 1 109 ? 1.249 -9.295 -7.507 1.00 93.75 109 GLY A C 1
ATOM 854 O O . GLY A 1 109 ? 0.467 -9.921 -8.218 1.00 93.75 109 GLY A O 1
ATOM 855 N N . LEU A 1 110 ? 1.336 -7.959 -7.543 1.00 93.44 110 LEU A N 1
ATOM 856 C CA . LEU A 1 110 ? 0.718 -7.180 -8.617 1.00 93.44 110 LEU A CA 1
ATOM 857 C C . LEU A 1 110 ? 1.537 -7.306 -9.901 1.00 93.44 110 LEU A C 1
ATOM 859 O O . LEU A 1 110 ? 0.975 -7.409 -10.990 1.00 93.44 110 LEU A O 1
ATOM 863 N N . LEU A 1 111 ? 2.863 -7.330 -9.769 1.00 93.06 111 LEU A N 1
ATOM 864 C CA . LEU A 1 111 ? 3.800 -7.391 -10.884 1.00 93.06 111 LEU A CA 1
ATOM 865 C C . LEU A 1 111 ? 4.625 -8.671 -10.851 1.00 93.06 111 LEU A C 1
ATOM 867 O O . LEU A 1 111 ? 4.904 -9.229 -9.789 1.00 93.06 111 LEU A O 1
ATOM 871 N N . ALA A 1 112 ? 4.987 -9.157 -12.035 1.00 91.06 112 ALA A N 1
ATOM 872 C CA . ALA A 1 112 ? 5.872 -10.303 -12.151 1.00 91.06 112 ALA A CA 1
ATOM 873 C C . ALA A 1 112 ? 7.284 -9.940 -11.643 1.00 91.06 112 ALA A C 1
ATOM 875 O O . ALA A 1 112 ? 7.748 -8.828 -11.903 1.00 91.06 112 ALA A O 1
ATOM 876 N N . PRO A 1 113 ? 8.003 -10.866 -10.980 1.00 83.62 113 PRO A N 1
ATOM 877 C CA . PRO A 1 113 ? 9.388 -10.628 -10.589 1.00 83.62 113 PRO A CA 1
ATOM 878 C C . PRO A 1 113 ? 10.234 -10.225 -11.798 1.00 83.62 113 PRO A C 1
ATOM 880 O O . PRO A 1 113 ? 10.133 -10.847 -12.858 1.00 83.62 113 PRO A O 1
ATOM 883 N N . ASP A 1 114 ? 11.035 -9.173 -11.635 1.00 73.25 114 ASP A N 1
ATOM 884 C CA . ASP A 1 114 ? 11.993 -8.670 -12.627 1.00 73.25 114 ASP A CA 1
ATOM 885 C C . ASP A 1 114 ? 11.391 -8.242 -13.981 1.00 73.25 114 ASP A C 1
ATOM 887 O O . ASP A 1 114 ? 12.126 -7.990 -14.938 1.00 73.25 114 ASP A O 1
ATOM 891 N N . VAL A 1 115 ? 10.060 -8.122 -14.083 1.00 78.88 115 VAL A N 1
ATOM 892 C CA . VAL A 1 115 ? 9.383 -7.666 -15.301 1.00 78.88 115 VAL A CA 1
ATOM 893 C C . VAL A 1 115 ? 8.276 -6.679 -14.959 1.00 78.88 115 VAL A C 1
ATOM 895 O O . VAL A 1 115 ? 7.392 -6.959 -14.156 1.00 78.88 115 VAL A O 1
ATOM 898 N N . TRP A 1 116 ? 8.265 -5.541 -15.651 1.00 81.69 116 TRP A N 1
ATOM 899 C CA . TRP A 1 116 ? 7.255 -4.499 -15.483 1.00 81.69 116 TRP A CA 1
ATOM 900 C C . TRP A 1 116 ? 5.941 -4.827 -16.208 1.00 81.69 116 TRP A C 1
ATOM 902 O O . TRP A 1 116 ? 5.512 -4.141 -17.133 1.00 81.69 116 TRP A O 1
ATOM 912 N N . ARG A 1 117 ? 5.329 -5.949 -15.822 1.00 84.25 117 ARG A N 1
ATOM 913 C CA . ARG A 1 117 ? 4.044 -6.435 -16.335 1.00 84.25 117 ARG A CA 1
ATOM 914 C C . ARG A 1 117 ? 3.219 -7.049 -15.205 1.00 84.25 117 ARG A C 1
ATOM 916 O O . ARG A 1 117 ? 3.816 -7.553 -14.249 1.00 84.25 117 ARG A O 1
ATOM 923 N N . PRO A 1 118 ? 1.884 -7.082 -15.332 1.00 90.75 118 PRO A N 1
ATOM 924 C CA . PRO A 1 118 ? 1.035 -7.726 -14.341 1.00 90.75 118 PRO A CA 1
ATOM 925 C C . PRO A 1 118 ? 1.443 -9.185 -14.105 1.00 90.75 118 PRO A C 1
ATOM 927 O O . PRO A 1 118 ? 1.757 -9.916 -15.051 1.00 90.75 118 PRO A O 1
ATOM 930 N N . ALA A 1 119 ? 1.461 -9.605 -12.842 1.00 93.38 119 ALA A N 1
ATOM 931 C CA . ALA A 1 119 ? 1.679 -11.002 -12.491 1.00 93.38 119 ALA A CA 1
ATOM 932 C C . ALA A 1 119 ? 0.481 -11.863 -12.921 1.00 93.38 119 ALA A C 1
ATOM 934 O O . ALA A 1 119 ? -0.651 -11.388 -13.038 1.00 93.38 119 ALA A O 1
ATOM 935 N N . ALA A 1 120 ? 0.705 -13.163 -13.110 1.00 91.69 120 ALA A N 1
ATOM 936 C CA . ALA A 1 120 ? -0.407 -14.099 -13.237 1.00 91.69 120 ALA A CA 1
ATOM 937 C C . ALA A 1 120 ? -1.216 -14.117 -11.926 1.00 91.69 120 ALA A C 1
ATOM 939 O O . ALA A 1 120 ? -0.634 -14.293 -10.855 1.00 91.69 120 ALA A O 1
ATOM 940 N N . GLY A 1 121 ? -2.539 -13.945 -12.004 1.00 88.88 121 GLY A N 1
ATOM 941 C CA . GLY A 1 121 ? -3.409 -13.923 -10.825 1.00 88.88 121 GLY A CA 1
ATOM 942 C C . GLY A 1 121 ? -3.433 -12.589 -10.073 1.00 88.88 121 GLY A C 1
ATOM 943 O O . GLY A 1 121 ? -3.935 -12.548 -8.948 1.00 88.88 121 GLY A O 1
ATOM 944 N N . HIS A 1 122 ? -2.897 -11.509 -10.653 1.00 90.81 122 HIS A N 1
ATOM 945 C CA . HIS A 1 122 ? -2.948 -10.163 -10.070 1.00 90.81 122 HIS A CA 1
ATOM 946 C C . HIS A 1 122 ? -4.387 -9.651 -9.883 1.00 90.81 122 HIS A C 1
ATOM 948 O O . HIS A 1 122 ? -4.618 -8.764 -9.068 1.00 90.81 122 HIS A O 1
ATOM 954 N N . GLU A 1 123 ? -5.357 -10.212 -10.607 1.00 89.75 123 GLU A N 1
ATOM 955 C CA . GLU A 1 123 ? -6.762 -9.804 -10.605 1.00 89.75 123 GLU A CA 1
ATOM 956 C C . GLU A 1 123 ? -7.384 -9.883 -9.204 1.00 89.75 123 GLU A C 1
ATOM 958 O O . GLU A 1 123 ? -8.207 -9.042 -8.857 1.00 89.75 123 GLU A O 1
ATOM 963 N N . ARG A 1 124 ? -6.914 -10.808 -8.352 1.00 87.00 124 ARG A N 1
ATOM 964 C CA . ARG A 1 124 ? -7.330 -10.923 -6.939 1.00 87.00 124 ARG A CA 1
ATOM 965 C C . ARG A 1 124 ? -7.067 -9.656 -6.116 1.00 87.00 124 ARG A C 1
ATOM 967 O O . ARG A 1 124 ? -7.692 -9.439 -5.087 1.00 87.00 124 ARG A O 1
ATOM 974 N N . LEU A 1 125 ? -6.104 -8.832 -6.539 1.00 87.75 125 LEU A N 1
ATOM 975 C CA . LEU A 1 125 ? -5.757 -7.567 -5.885 1.00 87.75 125 LEU A CA 1
ATOM 976 C C . LEU A 1 125 ? -6.699 -6.427 -6.292 1.00 87.75 125 LEU A C 1
ATOM 978 O O . LEU A 1 125 ? -6.602 -5.329 -5.745 1.00 87.75 125 LEU A O 1
ATOM 982 N N . LEU A 1 126 ? -7.578 -6.671 -7.267 1.00 85.88 126 LEU A N 1
ATOM 983 C CA . LEU A 1 126 ? -8.566 -5.717 -7.767 1.00 85.88 126 LEU A CA 1
ATOM 984 C C . LEU A 1 126 ? -9.958 -5.953 -7.174 1.00 85.88 126 LEU A C 1
ATOM 986 O O . LEU A 1 126 ? -10.867 -5.177 -7.459 1.00 85.88 126 LEU A O 1
ATOM 990 N N . ASP A 1 127 ? -10.127 -6.991 -6.353 1.00 83.62 127 ASP A N 1
ATOM 991 C CA . ASP A 1 127 ? -11.387 -7.260 -5.672 1.00 83.62 127 ASP A CA 1
ATOM 992 C C . ASP A 1 127 ? -11.730 -6.141 -4.672 1.00 83.62 127 ASP A C 1
ATOM 994 O O . ASP A 1 127 ? -10.873 -5.597 -3.968 1.00 83.62 127 ASP A O 1
ATOM 998 N N . GLY A 1 128 ? -13.020 -5.795 -4.605 1.00 83.50 128 GLY A N 1
ATOM 999 C CA . GLY A 1 128 ? -13.533 -4.714 -3.763 1.00 83.50 128 GLY A CA 1
ATOM 1000 C C . GLY A 1 128 ? -12.915 -3.35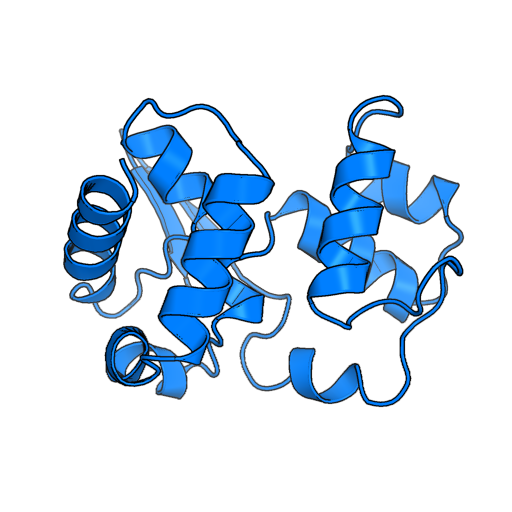5 -4.086 1.00 83.50 128 GLY A C 1
ATOM 1001 O O . GLY A 1 128 ? -12.945 -2.912 -5.230 1.00 83.50 128 GLY A O 1
ATOM 1002 N N . VAL A 1 129 ? -12.384 -2.677 -3.067 1.00 83.12 129 VAL A N 1
ATOM 1003 C CA . VAL A 1 129 ? -11.652 -1.414 -3.243 1.00 83.12 129 VAL A CA 1
ATOM 1004 C C . VAL A 1 129 ? -10.310 -1.608 -3.951 1.00 83.12 129 VAL A C 1
ATOM 1006 O O . VAL A 1 129 ? -9.874 -0.700 -4.644 1.00 83.12 129 VAL A O 1
ATOM 1009 N N . GLY A 1 130 ? -9.653 -2.769 -3.838 1.00 86.75 130 GLY A N 1
ATOM 1010 C CA . GLY A 1 130 ? -8.406 -3.071 -4.552 1.00 86.75 130 GLY A CA 1
ATOM 1011 C C . GLY A 1 130 ? -7.341 -1.966 -4.461 1.00 86.75 130 GLY A C 1
ATOM 1012 O O . GLY A 1 130 ? -6.746 -1.743 -3.405 1.00 86.75 130 GLY A O 1
ATOM 1013 N N . LEU A 1 131 ? -7.103 -1.259 -5.574 1.00 85.88 131 LEU A N 1
ATOM 1014 C CA . LEU A 1 131 ? -6.165 -0.126 -5.690 1.00 85.88 131 LEU A CA 1
ATOM 1015 C C . LEU A 1 131 ? -6.840 1.260 -5.586 1.00 85.88 131 LEU A C 1
ATOM 1017 O O . LEU A 1 131 ? -6.195 2.283 -5.812 1.00 85.88 131 LEU A O 1
ATOM 1021 N N . LEU A 1 132 ? -8.135 1.310 -5.290 1.00 82.44 132 LEU A N 1
ATOM 1022 C CA . LEU A 1 132 ? -8.979 2.499 -5.343 1.00 82.44 132 LEU A CA 1
ATOM 1023 C C . LEU A 1 132 ? -9.405 2.923 -3.942 1.00 82.44 132 LEU A C 1
ATOM 1025 O O . LEU A 1 132 ? -10.065 2.183 -3.226 1.00 82.44 132 LEU A O 1
ATOM 1029 N N . PHE A 1 133 ? -9.053 4.152 -3.582 1.00 82.62 133 PHE A N 1
ATOM 1030 C CA . PHE A 1 133 ? -9.538 4.820 -2.381 1.00 82.62 133 PHE A CA 1
ATOM 1031 C C . PHE A 1 133 ? -9.686 6.305 -2.632 1.00 82.62 133 PHE A C 1
ATOM 1033 O O . PHE A 1 133 ? -9.095 6.862 -3.563 1.00 82.62 133 PHE A O 1
ATOM 1040 N N . HIS A 1 134 ? -10.429 6.969 -1.758 1.00 85.06 134 HIS A N 1
ATOM 1041 C CA . HIS A 1 134 ? -10.385 8.417 -1.645 1.00 85.06 134 HIS A CA 1
ATOM 1042 C C . HIS A 1 134 ? -9.614 8.791 -0.383 1.00 85.06 134 HIS A C 1
ATOM 1044 O O . HIS A 1 134 ? -9.974 8.390 0.720 1.00 85.06 134 HIS A O 1
ATOM 1050 N N . THR A 1 135 ? -8.531 9.551 -0.544 1.00 89.88 135 THR A N 1
ATOM 1051 C CA . THR A 1 135 ? -7.764 10.058 0.596 1.00 89.88 135 THR A CA 1
ATOM 1052 C C . THR A 1 135 ? -8.420 11.315 1.140 1.00 89.88 135 THR A C 1
ATOM 1054 O O . THR A 1 135 ? -8.471 12.348 0.468 1.00 89.88 135 THR A O 1
ATOM 1057 N N . VAL A 1 136 ? -8.884 11.230 2.379 1.00 90.88 136 VAL A N 1
ATOM 1058 C CA . VAL A 1 136 ? -9.391 12.353 3.157 1.00 90.88 136 VAL A CA 1
ATOM 1059 C C . VAL A 1 136 ? -8.218 13.024 3.868 1.00 90.88 136 VAL A C 1
ATOM 1061 O O . VAL A 1 136 ? -7.363 12.355 4.449 1.00 90.88 136 VAL A O 1
ATOM 1064 N N . ARG A 1 137 ? -8.179 14.358 3.807 1.00 92.69 137 ARG A N 1
ATOM 1065 C CA . ARG A 1 137 ? -7.237 15.201 4.550 1.00 92.69 137 ARG A CA 1
ATOM 1066 C C . ARG A 1 137 ? -8.034 16.217 5.358 1.00 92.69 137 ARG A C 1
ATOM 1068 O O . ARG A 1 137 ? -8.784 16.999 4.777 1.00 92.69 137 ARG A O 1
ATOM 1075 N N . T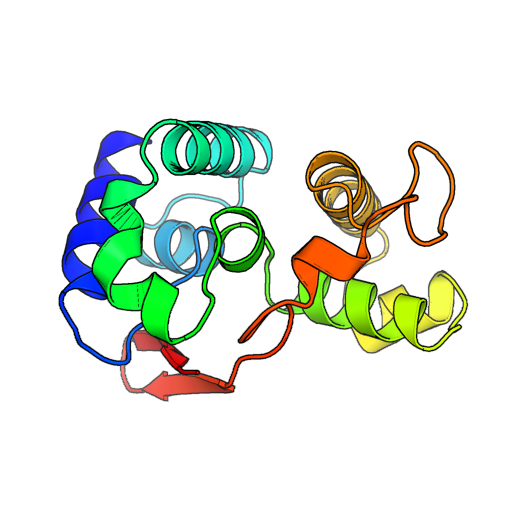HR A 1 138 ? -7.885 16.186 6.674 1.00 87.50 138 THR A N 1
ATOM 1076 C CA . THR A 1 138 ? -8.492 17.143 7.613 1.00 87.50 138 THR A CA 1
ATOM 1077 C C . THR A 1 138 ? -7.419 17.696 8.542 1.00 87.50 138 THR A C 1
ATOM 1079 O O . THR A 1 138 ? -6.272 17.253 8.487 1.00 87.50 138 THR A O 1
ATOM 1082 N N . ASP A 1 139 ? -7.778 18.642 9.412 1.00 80.94 139 ASP A N 1
ATOM 1083 C CA . ASP A 1 139 ? -6.850 19.218 10.389 1.00 80.94 139 ASP A CA 1
ATOM 1084 C C . ASP A 1 139 ? -6.251 18.121 11.288 1.00 80.94 139 ASP A C 1
ATOM 1086 O O . ASP A 1 139 ? -6.884 17.641 12.226 1.00 80.94 139 ASP A O 1
ATOM 1090 N N . GLY A 1 140 ? -5.025 17.701 10.961 1.00 83.38 140 GLY A N 1
ATOM 1091 C CA . GLY A 1 140 ? -4.246 16.712 11.706 1.00 83.38 140 GLY A CA 1
ATOM 1092 C C . GLY A 1 140 ? -4.451 15.243 11.324 1.00 83.38 140 GLY A C 1
ATOM 1093 O O . GLY A 1 140 ? -3.800 14.395 11.927 1.00 83.38 140 GLY A O 1
ATOM 1094 N N . GLU A 1 141 ? -5.294 14.907 10.341 1.00 86.25 141 GLU A N 1
ATOM 1095 C CA . GLU A 1 141 ? -5.517 13.504 9.957 1.00 86.25 141 GLU A CA 1
ATOM 1096 C C . GLU A 1 141 ? -5.447 13.273 8.443 1.00 86.25 141 GLU A C 1
ATOM 1098 O O . GLU A 1 141 ? -5.952 14.060 7.637 1.00 86.25 141 GLU A O 1
ATOM 1103 N N . VAL A 1 142 ? -4.857 12.134 8.071 1.00 91.69 142 VAL A N 1
ATOM 1104 C CA . VAL A 1 142 ? -4.826 11.612 6.703 1.00 91.69 142 VAL A CA 1
ATOM 1105 C C . VAL A 1 142 ? -5.221 10.143 6.745 1.00 91.69 142 VAL A C 1
ATOM 1107 O O . VAL A 1 142 ? -4.599 9.345 7.443 1.00 91.69 142 VAL A O 1
ATOM 1110 N N . PHE A 1 143 ? -6.270 9.786 6.012 1.00 90.31 143 PHE A N 1
ATOM 1111 C CA . PHE A 1 143 ? -6.761 8.412 5.935 1.00 90.31 143 PHE A CA 1
ATOM 1112 C C . PHE A 1 143 ? -7.510 8.171 4.629 1.00 90.31 143 PHE A C 1
ATOM 1114 O O . PHE A 1 143 ? -7.895 9.114 3.936 1.00 90.31 143 PHE A O 1
ATOM 1121 N N . ASN A 1 144 ? -7.723 6.905 4.282 1.00 90.81 144 ASN A N 1
ATOM 1122 C CA . ASN A 1 144 ? -8.539 6.541 3.132 1.00 90.81 144 ASN A CA 1
ATOM 1123 C C . ASN A 1 144 ? -9.968 6.180 3.541 1.00 90.81 144 ASN A C 1
ATOM 1125 O O . ASN A 1 144 ? -10.194 5.639 4.620 1.00 90.81 144 ASN A O 1
ATOM 1129 N N . VAL A 1 145 ? -10.912 6.447 2.645 1.00 89.31 145 VAL A N 1
ATOM 1130 C CA . VAL A 1 145 ? -12.295 5.958 2.693 1.00 89.31 145 VAL A CA 1
ATOM 1131 C C . VAL A 1 145 ? -12.578 5.145 1.421 1.00 89.31 145 VAL A C 1
ATOM 1133 O O . VAL A 1 145 ? -11.908 5.393 0.406 1.00 89.31 145 VAL A O 1
ATOM 1136 N N . PRO A 1 146 ? -13.486 4.150 1.479 1.00 81.31 146 PRO A N 1
ATOM 1137 C CA . PRO A 1 146 ? -13.838 3.333 0.319 1.00 81.31 146 PRO A CA 1
ATOM 1138 C C . PRO A 1 146 ? -14.547 4.146 -0.770 1.00 81.31 146 PRO A C 1
ATOM 1140 O O . PRO A 1 146 ? -15.165 5.184 -0.433 1.00 81.31 146 PRO A O 1
#

Sequence (146 aa):
MLDDVLAFLDERWKKPLDITTIDQALTATGLPDDDDLRWQLHEHLESNPGRLAEKVRFGVSAATVTLTNQEKLAGRALLLGRGEDEARDHAEISPEEWGAAKKMLSRIGLLAPDVWRPAAGHERLLDGVGLLFHTVRTDGEVFNVP